Protein AF-A0A8H4XMB7-F1 (afdb_monomer_lite)

Sequence (112 aa):
MPRKVFLIVYKSPFFPAHWSLWIPSLADPNIGKRIHVTGDVHSGFKHEFVRNHDLRTETRTHVVILTGEVDDRQVVDDDTDLKDGEERSEKRDKSPRDHIEEIALSVIAPGP

Structure (mmCIF, N/CA/C/O backbone):
data_AF-A0A8H4XMB7-F1
#
_entry.id   AF-A0A8H4XMB7-F1
#
loop_
_atom_site.group_PDB
_atom_site.id
_atom_site.type_symbol
_atom_site.label_atom_id
_atom_site.label_alt_id
_atom_site.label_comp_id
_atom_site.label_asym_id
_atom_site.label_entity_id
_atom_site.label_seq_id
_atom_site.pdbx_PDB_ins_code
_atom_site.Cartn_x
_atom_site.Cartn_y
_atom_site.Cartn_z
_atom_site.occupancy
_atom_site.B_iso_or_equiv
_atom_site.auth_seq_id
_atom_site.auth_comp_id
_atom_site.auth_asym_id
_atom_site.auth_atom_id
_atom_site.pdbx_PDB_model_num
ATOM 1 N N . MET A 1 1 ? -14.714 1.451 14.100 1.00 82.38 1 MET A N 1
ATOM 2 C CA . MET A 1 1 ? -15.392 0.537 13.141 1.00 82.38 1 MET A CA 1
ATOM 3 C C . MET A 1 1 ? -14.319 -0.314 12.467 1.00 82.38 1 MET A C 1
ATOM 5 O O . MET A 1 1 ? -13.169 0.084 12.556 1.00 82.38 1 MET A O 1
ATOM 9 N N . PRO A 1 2 ? -14.595 -1.484 11.871 1.00 94.06 2 PRO A N 1
ATOM 10 C CA . PRO A 1 2 ? -13.554 -2.207 11.143 1.00 94.06 2 PRO A CA 1
ATOM 11 C C . PRO A 1 2 ? -13.199 -1.477 9.840 1.00 94.06 2 PRO A C 1
ATOM 13 O O . PRO A 1 2 ? -14.084 -0.987 9.135 1.00 94.06 2 PRO A O 1
ATOM 16 N N . ARG A 1 3 ? -11.907 -1.411 9.511 1.00 95.69 3 ARG A N 1
ATOM 17 C CA . ARG A 1 3 ? -11.399 -0.925 8.225 1.00 95.69 3 ARG A CA 1
ATOM 18 C C . ARG A 1 3 ? -10.939 -2.096 7.384 1.00 95.69 3 ARG A C 1
ATOM 20 O O . ARG A 1 3 ? -10.195 -2.951 7.856 1.00 95.69 3 ARG A O 1
ATOM 27 N N . LYS A 1 4 ? -11.359 -2.114 6.124 1.00 97.69 4 LYS A N 1
ATOM 28 C CA . LYS A 1 4 ? -10.956 -3.146 5.171 1.00 97.69 4 LYS A CA 1
ATOM 29 C C . LYS A 1 4 ? -9.515 -2.925 4.735 1.00 97.69 4 LYS A C 1
ATOM 31 O O . LYS A 1 4 ? -9.147 -1.821 4.337 1.00 97.69 4 LYS A O 1
ATOM 36 N N . VAL A 1 5 ? -8.740 -3.998 4.761 1.00 98.12 5 VAL A N 1
ATOM 37 C CA . VAL A 1 5 ? -7.403 -4.067 4.180 1.00 98.12 5 VAL A CA 1
ATOM 38 C C . VAL A 1 5 ? -7.495 -4.898 2.912 1.00 98.12 5 VAL A C 1
ATOM 40 O O . VAL A 1 5 ? -8.118 -5.962 2.884 1.00 98.12 5 VAL A O 1
ATOM 43 N N . PHE A 1 6 ? -6.888 -4.396 1.849 1.00 98.62 6 PHE A N 1
ATOM 44 C CA . PHE A 1 6 ? -6.843 -5.050 0.555 1.00 98.62 6 PHE A CA 1
ATOM 45 C C . PHE A 1 6 ? -5.398 -5.319 0.147 1.00 98.62 6 PHE A C 1
ATOM 47 O O . PHE A 1 6 ? -4.467 -4.659 0.602 1.00 98.62 6 PHE A O 1
ATOM 54 N N . LEU A 1 7 ? -5.217 -6.257 -0.771 1.00 98.31 7 LEU A N 1
ATOM 55 C CA . LEU A 1 7 ? -4.007 -6.438 -1.550 1.00 98.31 7 LEU A CA 1
ATOM 56 C C . LEU A 1 7 ? -4.251 -5.875 -2.946 1.00 98.31 7 LEU A C 1
ATOM 58 O O . LEU A 1 7 ? -5.153 -6.332 -3.651 1.00 98.31 7 LEU A O 1
ATOM 62 N N . ILE A 1 8 ? -3.432 -4.913 -3.357 1.00 98.06 8 ILE A N 1
ATOM 63 C CA . ILE A 1 8 ? -3.351 -4.505 -4.757 1.00 98.06 8 ILE A CA 1
ATOM 64 C C . ILE A 1 8 ? -2.228 -5.295 -5.406 1.00 98.06 8 ILE A C 1
ATOM 66 O O . ILE A 1 8 ? -1.100 -5.269 -4.915 1.00 98.06 8 ILE A O 1
ATOM 70 N N . VAL A 1 9 ? -2.524 -5.958 -6.521 1.00 97.75 9 VAL A N 1
ATOM 71 C CA . VAL A 1 9 ? -1.535 -6.684 -7.323 1.00 97.75 9 VAL A CA 1
ATOM 72 C C . VAL A 1 9 ? -1.425 -6.026 -8.692 1.00 97.75 9 VAL A C 1
ATOM 74 O O . VAL A 1 9 ? -2.363 -6.077 -9.489 1.00 97.75 9 VAL A O 1
ATOM 77 N N . TYR A 1 10 ? -0.268 -5.430 -8.966 1.00 95.88 10 TYR A N 1
ATOM 78 C CA . TYR A 1 10 ? 0.095 -4.825 -10.242 1.00 95.88 10 TYR A CA 1
ATOM 79 C C . TYR A 1 10 ? 0.702 -5.891 -11.144 1.00 95.88 10 TYR A C 1
ATOM 81 O O . TYR A 1 10 ? 1.801 -6.394 -10.893 1.00 95.88 10 TYR A O 1
ATOM 89 N N . LYS A 1 11 ? -0.019 -6.246 -12.206 1.00 92.38 11 LYS A N 1
ATOM 90 C CA . LYS A 1 11 ? 0.458 -7.248 -13.160 1.00 92.38 11 LYS A CA 1
ATOM 91 C C . LYS A 1 11 ? 1.538 -6.631 -14.041 1.00 92.38 11 LYS A C 1
ATOM 93 O O . LYS A 1 11 ? 1.390 -5.509 -14.516 1.00 92.38 11 LYS A O 1
ATOM 98 N N . SER A 1 12 ? 2.597 -7.388 -14.29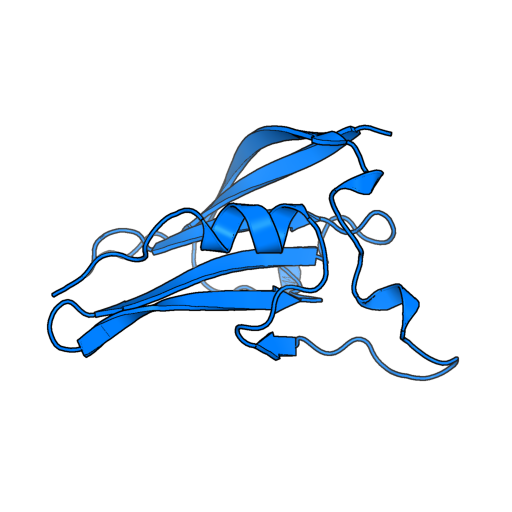4 1.00 88.81 12 SER A N 1
ATOM 99 C CA . SER A 1 12 ? 3.638 -7.024 -15.250 1.00 88.81 12 SER A CA 1
ATOM 100 C C . SER A 1 12 ? 3.885 -8.200 -16.193 1.00 88.81 12 SER A C 1
ATOM 102 O O . SER A 1 12 ? 3.957 -9.337 -15.727 1.00 88.81 12 SER A O 1
ATOM 104 N N . PRO A 1 13 ? 4.002 -7.964 -17.511 1.00 88.69 13 PRO A N 1
ATOM 105 C CA . PRO A 1 13 ? 4.370 -9.013 -18.457 1.00 88.69 13 PRO A CA 1
ATOM 106 C C . PRO A 1 13 ? 5.863 -9.371 -18.393 1.00 88.69 13 PRO A C 1
ATOM 108 O O . PRO A 1 13 ? 6.243 -10.450 -18.833 1.00 88.69 13 PRO A O 1
ATOM 111 N N . PHE A 1 14 ? 6.706 -8.479 -17.859 1.00 88.69 14 PHE A N 1
ATOM 112 C CA . PHE A 1 14 ? 8.168 -8.622 -17.885 1.00 88.69 14 PHE A CA 1
ATOM 113 C C . PHE A 1 14 ? 8.789 -8.923 -16.519 1.00 88.69 14 PHE A C 1
ATOM 115 O O . PHE A 1 14 ? 9.931 -9.367 -16.453 1.00 88.69 14 PHE A O 1
ATOM 122 N N . PHE A 1 15 ? 8.054 -8.687 -15.432 1.00 87.31 15 PHE A N 1
ATOM 123 C CA . PHE A 1 15 ? 8.561 -8.814 -14.067 1.00 87.31 15 PHE A CA 1
ATOM 124 C C . PHE A 1 15 ? 7.544 -9.534 -13.180 1.00 87.31 15 PHE A C 1
ATOM 126 O O . PHE A 1 15 ? 6.345 -9.482 -13.473 1.00 87.31 15 PHE A O 1
ATOM 133 N N . PRO A 1 16 ? 7.982 -10.168 -12.076 1.00 89.69 16 PRO A N 1
ATOM 134 C CA . PRO A 1 16 ? 7.069 -10.598 -11.025 1.00 89.69 16 PRO A CA 1
ATOM 135 C C . PRO A 1 16 ? 6.122 -9.464 -10.622 1.00 89.69 16 PRO A C 1
ATOM 137 O O . PRO A 1 16 ? 6.503 -8.291 -10.617 1.00 89.69 16 PRO A O 1
ATOM 140 N N . ALA A 1 17 ? 4.874 -9.815 -10.316 1.00 92.69 17 ALA A N 1
ATOM 141 C CA . ALA A 1 17 ? 3.863 -8.827 -9.975 1.00 92.69 17 ALA A CA 1
ATOM 142 C C . ALA A 1 17 ? 4.289 -8.022 -8.741 1.00 92.69 17 ALA A C 1
ATOM 144 O O . ALA A 1 17 ? 4.632 -8.600 -7.706 1.00 92.69 17 ALA A O 1
ATOM 145 N N . HIS A 1 18 ? 4.222 -6.692 -8.844 1.00 93.94 18 HIS A N 1
ATOM 146 C CA . HIS A 1 18 ? 4.384 -5.844 -7.669 1.00 93.94 18 HIS A CA 1
ATOM 147 C C . HIS A 1 18 ? 3.097 -5.854 -6.866 1.00 93.94 18 HIS A C 1
ATOM 149 O O . HIS A 1 18 ? 2.008 -5.898 -7.440 1.00 93.94 18 HIS A O 1
ATOM 155 N N . TRP A 1 19 ? 3.190 -5.760 -5.549 1.00 95.56 19 TRP A N 1
ATOM 156 C CA . TRP A 1 19 ? 2.003 -5.713 -4.711 1.00 95.56 19 TRP A CA 1
ATOM 157 C C . TRP A 1 19 ? 2.152 -4.714 -3.573 1.00 95.56 19 TRP A C 1
ATOM 159 O O . TRP A 1 19 ? 3.251 -4.304 -3.202 1.00 95.56 19 TRP A O 1
ATOM 169 N N . SER A 1 20 ? 1.014 -4.269 -3.056 1.00 97.44 20 SER A N 1
ATOM 170 C CA . SER A 1 20 ? 0.944 -3.391 -1.892 1.00 97.44 20 SER A CA 1
ATOM 171 C C . SER A 1 20 ? -0.288 -3.716 -1.070 1.00 97.44 20 SER A C 1
ATOM 173 O O . SER A 1 20 ? -1.348 -3.972 -1.645 1.00 97.44 20 SER A O 1
ATOM 175 N N . LEU A 1 21 ? -0.177 -3.634 0.253 1.00 97.88 21 LEU A N 1
ATOM 176 C CA . LEU A 1 21 ? -1.365 -3.510 1.088 1.00 97.88 21 LEU A CA 1
ATOM 177 C C . LEU A 1 21 ? -2.018 -2.157 0.810 1.00 97.88 21 LEU A C 1
ATOM 179 O O . LEU A 1 21 ? -1.321 -1.171 0.575 1.00 97.88 21 LEU A O 1
ATOM 183 N N . TRP A 1 22 ? -3.342 -2.128 0.817 1.00 98.25 22 TRP A N 1
ATOM 184 C CA . TRP A 1 22 ? -4.161 -0.956 0.555 1.00 98.25 22 TRP A CA 1
ATOM 185 C C . TRP A 1 22 ? -5.215 -0.808 1.634 1.00 98.25 22 TRP A C 1
ATOM 187 O O . TRP A 1 22 ? -5.997 -1.730 1.870 1.00 98.25 22 TRP A O 1
ATOM 197 N N . ILE A 1 23 ? -5.242 0.359 2.264 1.00 97.62 23 ILE A N 1
ATOM 198 C CA . ILE A 1 23 ? -6.277 0.733 3.216 1.00 97.62 23 ILE A CA 1
ATOM 199 C C . ILE A 1 23 ? -6.949 2.009 2.692 1.00 97.62 23 ILE A C 1
ATOM 201 O O . ILE A 1 23 ? -6.305 3.062 2.684 1.00 97.62 23 ILE A O 1
ATOM 205 N N . PRO A 1 24 ? -8.208 1.934 2.219 1.00 96.69 24 PRO A N 1
ATOM 206 C CA . PRO A 1 24 ? -8.954 3.110 1.794 1.00 96.69 24 PRO A CA 1
ATOM 207 C C . PRO A 1 24 ? -9.251 4.036 2.966 1.00 96.69 24 PRO A C 1
ATOM 209 O O . PRO A 1 24 ? -9.545 3.555 4.064 1.00 96.69 24 PRO A O 1
ATOM 212 N N . SER A 1 25 ? -9.262 5.341 2.706 1.00 94.00 25 SER A N 1
ATOM 213 C CA . SER A 1 25 ? -9.750 6.368 3.621 1.00 94.00 25 SER A CA 1
ATOM 214 C C . SER A 1 25 ? -11.231 6.155 3.946 1.00 94.00 25 SER A C 1
ATOM 216 O O . SER A 1 25 ? -11.993 5.629 3.131 1.00 94.00 25 SER A O 1
ATOM 218 N N . LEU A 1 26 ? -11.654 6.577 5.139 1.00 91.81 26 LEU A N 1
ATOM 219 C CA . LEU A 1 26 ? -13.072 6.605 5.496 1.00 91.81 26 LEU A CA 1
ATOM 220 C C . LEU A 1 26 ? -13.848 7.677 4.718 1.00 91.81 26 LEU A C 1
ATOM 222 O O . LEU A 1 26 ? -15.048 7.513 4.504 1.00 91.81 26 LEU A O 1
ATOM 226 N N . ALA A 1 27 ? -13.180 8.755 4.295 1.00 90.75 27 ALA A N 1
ATOM 227 C CA . ALA A 1 27 ? -13.808 9.874 3.597 1.00 90.75 27 ALA A CA 1
ATOM 228 C C . ALA A 1 27 ? -14.045 9.592 2.100 1.00 90.75 27 ALA A C 1
ATOM 230 O O . ALA A 1 27 ? -15.091 9.954 1.565 1.00 90.75 27 ALA A O 1
ATOM 231 N N . ASP A 1 28 ? -13.096 8.938 1.422 1.00 92.06 28 ASP A N 1
ATOM 232 C CA . ASP A 1 28 ? -13.222 8.509 0.021 1.00 92.06 28 ASP A CA 1
ATOM 233 C C . ASP A 1 28 ? -12.553 7.135 -0.151 1.00 92.06 28 ASP A C 1
ATOM 235 O O . ASP A 1 28 ? -11.332 7.047 -0.024 1.00 92.06 28 ASP A O 1
ATOM 239 N N . PRO A 1 29 ? -13.297 6.064 -0.486 1.00 93.69 29 PRO A N 1
ATOM 240 C CA . PRO A 1 29 ? -12.734 4.722 -0.632 1.00 93.69 29 PRO A CA 1
ATOM 241 C C . PRO A 1 29 ? -11.800 4.549 -1.847 1.00 93.69 29 PRO A C 1
ATOM 243 O O . PRO A 1 29 ? -11.204 3.483 -2.007 1.00 93.69 29 PRO A O 1
ATOM 246 N N . ASN A 1 30 ? -11.670 5.553 -2.720 1.00 94.44 30 ASN A N 1
ATOM 247 C CA . ASN A 1 30 ? -10.680 5.557 -3.804 1.00 94.44 30 ASN A CA 1
ATOM 248 C C . ASN A 1 30 ? -9.347 6.187 -3.388 1.00 94.44 30 ASN A C 1
ATOM 250 O O . ASN A 1 30 ? -8.334 5.948 -4.046 1.00 94.44 30 ASN A O 1
ATOM 254 N N . ILE A 1 31 ? -9.347 6.977 -2.312 1.00 94.81 31 ILE A N 1
ATOM 255 C CA . ILE A 1 31 ? -8.157 7.607 -1.743 1.00 94.81 31 ILE A CA 1
ATOM 256 C C . ILE A 1 31 ? -7.733 6.809 -0.517 1.00 94.81 31 ILE A C 1
ATOM 258 O O . ILE A 1 31 ? -8.569 6.296 0.217 1.00 94.81 31 ILE A O 1
ATOM 262 N N . GLY A 1 32 ? -6.438 6.689 -0.260 1.00 95.38 32 GLY A N 1
ATOM 263 C CA . GLY A 1 32 ? -5.992 5.920 0.889 1.00 95.38 32 GLY A CA 1
ATOM 264 C C . GLY A 1 32 ? -4.495 5.725 0.961 1.00 95.38 32 GLY A C 1
ATOM 265 O O . GLY A 1 32 ? -3.699 6.482 0.399 1.00 95.38 32 GLY A O 1
ATOM 266 N N . LYS A 1 33 ? -4.124 4.690 1.702 1.00 95.94 33 LYS A N 1
ATOM 267 C CA . LYS A 1 33 ? -2.750 4.375 2.050 1.00 95.94 33 LYS A CA 1
ATOM 268 C C . LYS A 1 33 ? -2.310 3.077 1.405 1.00 95.94 33 LYS A C 1
ATOM 270 O O . LYS A 1 33 ? -2.988 2.057 1.529 1.00 95.94 33 LYS A O 1
ATOM 275 N N . ARG A 1 34 ? -1.135 3.099 0.782 1.00 97.62 34 ARG A N 1
ATOM 276 C CA . ARG A 1 34 ? -0.417 1.907 0.342 1.00 97.62 34 ARG A CA 1
ATOM 277 C C . ARG A 1 34 ? 0.790 1.658 1.225 1.00 97.62 34 ARG A C 1
ATOM 279 O O . ARG A 1 34 ? 1.580 2.564 1.472 1.00 97.62 34 ARG A O 1
ATOM 286 N N . ILE A 1 35 ? 0.946 0.405 1.626 1.00 97.75 35 ILE A N 1
ATOM 287 C CA . ILE A 1 35 ? 2.118 -0.085 2.345 1.00 97.75 35 ILE A CA 1
ATOM 288 C C . ILE A 1 35 ? 2.775 -1.140 1.467 1.00 97.75 35 ILE A C 1
ATOM 290 O O . ILE A 1 35 ? 2.132 -2.123 1.082 1.00 97.75 35 ILE A O 1
ATOM 294 N N . HIS A 1 36 ? 4.032 -0.922 1.098 1.00 97.38 36 HIS A N 1
ATOM 295 C CA . HIS A 1 36 ? 4.778 -1.861 0.269 1.00 97.38 36 HIS A CA 1
ATOM 296 C C . HIS A 1 36 ? 6.282 -1.706 0.432 1.00 97.38 36 HIS A C 1
ATOM 298 O O . HIS A 1 36 ? 6.761 -0.799 1.105 1.00 97.38 36 HIS A O 1
ATOM 304 N N 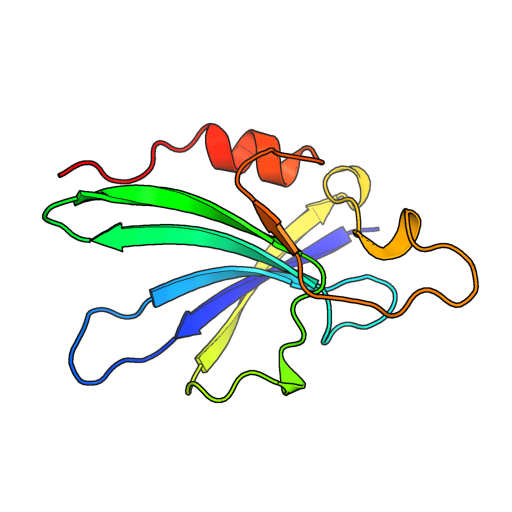. VAL A 1 37 ? 7.020 -2.586 -0.232 1.00 95.56 37 VAL A N 1
ATOM 305 C CA . VAL A 1 37 ? 8.455 -2.427 -0.431 1.00 95.56 37 VAL A CA 1
ATOM 306 C C . VAL A 1 37 ? 8.745 -1.886 -1.827 1.00 95.56 37 VAL A C 1
ATOM 308 O O . VAL A 1 37 ? 8.010 -2.158 -2.772 1.00 95.56 37 VAL A O 1
ATOM 311 N N . THR A 1 38 ? 9.832 -1.147 -1.981 1.00 93.69 38 THR A N 1
ATOM 312 C CA . THR A 1 38 ? 10.396 -0.737 -3.269 1.00 93.69 38 THR A CA 1
ATOM 313 C C . THR A 1 38 ? 11.876 -1.101 -3.308 1.00 93.69 38 THR A C 1
ATOM 315 O O . THR A 1 38 ? 12.534 -1.174 -2.270 1.00 93.69 38 THR A O 1
ATOM 318 N N . GLY A 1 39 ? 12.400 -1.384 -4.497 1.00 91.75 39 GLY A N 1
ATOM 319 C CA . GLY A 1 39 ? 13.783 -1.817 -4.681 1.00 91.75 39 GLY A CA 1
ATOM 320 C C . GLY A 1 39 ? 13.904 -2.929 -5.709 1.00 91.75 39 GLY A C 1
ATOM 321 O O . GLY A 1 39 ? 12.981 -3.180 -6.488 1.00 91.75 39 GLY A O 1
ATOM 322 N N . ASP A 1 40 ? 15.060 -3.575 -5.706 1.00 88.81 40 ASP A N 1
ATOM 323 C CA . ASP A 1 40 ? 15.434 -4.596 -6.671 1.00 88.81 40 ASP A CA 1
ATOM 324 C C . ASP A 1 40 ? 16.430 -5.586 -6.046 1.00 88.81 40 ASP A C 1
ATOM 326 O O . ASP A 1 40 ? 16.975 -5.350 -4.969 1.00 88.81 40 ASP A O 1
ATOM 330 N N . VAL A 1 41 ? 16.671 -6.705 -6.729 1.00 85.69 41 VAL A N 1
ATOM 331 C CA . VAL A 1 41 ? 17.543 -7.788 -6.238 1.00 85.69 41 VAL A CA 1
ATOM 332 C C . VAL A 1 41 ? 19.006 -7.375 -6.057 1.00 85.69 41 VAL A C 1
ATOM 334 O O . VAL A 1 41 ? 19.726 -8.022 -5.309 1.00 85.69 41 VAL A O 1
ATOM 337 N N . HIS A 1 42 ? 19.466 -6.324 -6.738 1.00 86.94 42 HIS A N 1
ATOM 338 C CA . HIS A 1 42 ? 20.835 -5.837 -6.622 1.00 86.94 42 HIS A CA 1
ATOM 339 C C . HIS A 1 42 ? 20.980 -4.849 -5.457 1.00 86.94 42 HIS A C 1
ATOM 341 O O . HIS A 1 42 ? 21.936 -4.936 -4.689 1.00 86.94 42 HIS A O 1
ATOM 347 N N . SER A 1 43 ? 20.024 -3.929 -5.303 1.00 87.69 43 SER A N 1
ATOM 348 C CA . SER A 1 43 ? 20.073 -2.853 -4.298 1.00 87.69 43 SER A CA 1
ATOM 349 C C . SER A 1 43 ? 19.398 -3.205 -2.963 1.00 87.69 43 SER A C 1
ATOM 351 O O . SER A 1 43 ? 19.523 -2.454 -1.988 1.00 87.69 43 SER A O 1
ATOM 353 N N . GLY A 1 44 ? 18.660 -4.318 -2.918 1.00 90.62 44 GLY A N 1
ATOM 354 C CA . GLY A 1 44 ? 17.778 -4.697 -1.817 1.00 90.62 44 GLY A CA 1
ATOM 355 C C . GLY A 1 44 ? 16.446 -3.940 -1.825 1.00 90.62 44 GLY A C 1
ATOM 356 O O . GLY A 1 44 ? 16.249 -2.969 -2.563 1.00 90.62 44 GLY A O 1
ATOM 357 N N . PHE A 1 45 ? 15.521 -4.374 -0.968 1.00 93.25 45 PHE A N 1
ATOM 358 C CA . PHE A 1 45 ? 14.183 -3.795 -0.844 1.00 93.25 45 PHE A CA 1
ATOM 359 C C . PHE A 1 45 ? 14.046 -2.946 0.423 1.00 93.25 45 PHE A C 1
ATOM 361 O O . PHE A 1 45 ? 14.679 -3.203 1.447 1.00 93.25 45 PHE A O 1
ATOM 368 N N . LYS A 1 46 ? 13.212 -1.904 0.367 1.00 94.44 46 LYS A N 1
ATOM 369 C CA . LYS A 1 46 ? 12.960 -0.978 1.480 1.00 94.44 46 LYS A CA 1
ATOM 370 C C . LYS A 1 46 ? 11.474 -0.677 1.578 1.00 94.44 46 LYS A C 1
ATOM 372 O O . LYS A 1 46 ? 10.829 -0.498 0.553 1.00 94.44 46 LYS A O 1
ATOM 377 N N . HIS A 1 47 ? 10.954 -0.572 2.797 1.00 96.50 47 HIS A N 1
ATOM 378 C CA . HIS A 1 47 ? 9.576 -0.131 3.017 1.00 96.50 47 HIS A CA 1
ATOM 379 C C . HIS A 1 47 ? 9.357 1.291 2.495 1.00 96.50 47 HIS A C 1
ATOM 381 O O . HIS A 1 47 ? 10.237 2.150 2.611 1.00 96.50 47 HIS A O 1
ATOM 387 N N . GLU A 1 48 ? 8.180 1.511 1.923 1.00 97.56 48 GLU A N 1
ATOM 388 C CA . GLU A 1 48 ? 7.639 2.798 1.501 1.00 97.56 48 GLU A CA 1
ATOM 389 C C . GLU A 1 48 ? 6.160 2.855 1.909 1.00 97.56 48 GLU A C 1
ATOM 391 O O . GLU A 1 48 ? 5.396 1.897 1.745 1.00 97.56 48 GLU A O 1
ATOM 396 N N . PHE A 1 49 ? 5.758 3.999 2.445 1.00 97.69 49 PHE A N 1
ATOM 397 C CA . PHE A 1 49 ? 4.373 4.330 2.728 1.00 97.69 49 PHE A CA 1
ATOM 398 C C . PHE A 1 49 ? 3.930 5.399 1.741 1.00 97.69 49 PHE A C 1
ATOM 400 O O . PHE A 1 49 ? 4.540 6.466 1.671 1.00 97.69 49 PHE A O 1
ATOM 407 N N . VAL A 1 50 ? 2.866 5.119 0.989 1.00 96.88 50 VAL A N 1
ATOM 408 C CA . VAL A 1 50 ? 2.235 6.081 0.079 1.00 96.88 50 VAL A CA 1
ATOM 409 C C . VAL A 1 50 ? 0.886 6.466 0.669 1.00 96.88 50 VAL A C 1
ATOM 411 O O . VAL A 1 50 ? -0.000 5.623 0.766 1.00 96.88 50 VAL A O 1
ATOM 414 N N . ARG A 1 51 ? 0.718 7.719 1.081 1.00 95.44 51 ARG A N 1
ATOM 415 C CA . ARG A 1 51 ? -0.506 8.240 1.713 1.00 95.44 51 ARG A CA 1
ATOM 416 C C . ARG A 1 51 ? -1.227 9.184 0.762 1.00 95.44 51 ARG A C 1
ATOM 418 O O . ARG A 1 51 ? -0.581 9.802 -0.080 1.00 95.44 51 ARG A O 1
ATOM 425 N N . ASN A 1 52 ? -2.550 9.277 0.893 1.00 94.31 52 ASN A N 1
ATOM 426 C CA . ASN A 1 52 ? -3.436 9.990 -0.039 1.00 94.31 52 ASN A CA 1
ATOM 427 C C . ASN A 1 52 ? -3.275 9.543 -1.501 1.00 94.31 52 ASN A C 1
ATOM 429 O O . ASN A 1 52 ? -3.473 10.331 -2.423 1.00 94.31 52 ASN A O 1
ATOM 433 N N . HIS A 1 53 ? -2.900 8.285 -1.722 1.00 95.19 53 HIS A N 1
ATOM 434 C CA . HIS A 1 53 ? -2.850 7.721 -3.063 1.00 95.19 53 HIS A CA 1
ATOM 435 C C . HIS A 1 53 ? -4.273 7.615 -3.605 1.00 95.19 53 HIS A C 1
ATOM 437 O O . HIS A 1 53 ? -5.139 7.105 -2.902 1.00 95.19 53 HIS A O 1
ATOM 443 N N . ASP A 1 54 ? -4.511 8.073 -4.832 1.00 95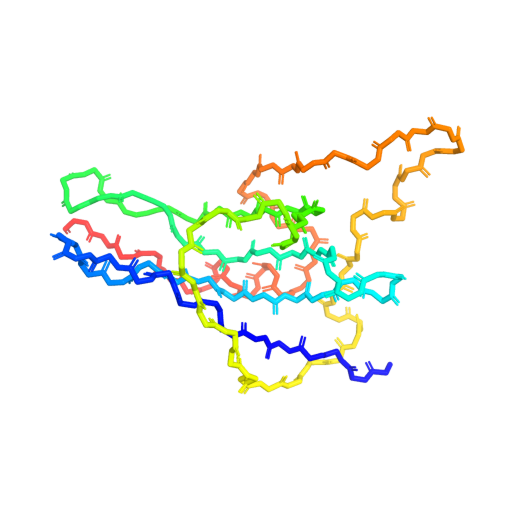.00 54 ASP A N 1
ATOM 444 C CA . ASP A 1 54 ? -5.814 7.974 -5.489 1.00 95.00 54 ASP A CA 1
ATOM 445 C C . ASP A 1 54 ? -5.785 6.872 -6.551 1.00 95.00 54 ASP A C 1
ATOM 447 O O . ASP A 1 54 ? -5.158 7.022 -7.606 1.00 95.00 54 ASP A O 1
ATOM 451 N N . LEU A 1 55 ? -6.500 5.773 -6.299 1.00 94.81 55 LEU A N 1
ATOM 452 C CA . LEU A 1 55 ? -6.560 4.637 -7.221 1.00 94.81 55 LEU A CA 1
ATOM 453 C C . LEU A 1 55 ? -7.167 4.985 -8.581 1.00 94.81 55 LEU A C 1
ATOM 455 O O . LEU A 1 55 ? -6.883 4.296 -9.558 1.00 94.81 55 LEU A O 1
ATOM 459 N N . ARG A 1 56 ? -7.956 6.059 -8.688 1.00 94.88 56 ARG A N 1
ATOM 460 C CA . ARG A 1 56 ? -8.521 6.512 -9.972 1.00 94.88 56 ARG A CA 1
ATOM 461 C C . ARG A 1 56 ? -7.445 7.041 -10.916 1.00 94.88 56 ARG A C 1
ATOM 463 O O . ARG A 1 56 ? -7.648 7.053 -12.125 1.00 94.88 56 ARG A O 1
ATOM 470 N N . THR A 1 57 ? -6.310 7.474 -10.368 1.00 93.94 57 THR A N 1
ATOM 471 C CA . THR A 1 57 ? -5.166 7.978 -11.142 1.00 93.94 57 THR A CA 1
ATOM 472 C C . THR A 1 57 ? -4.209 6.865 -11.575 1.00 93.94 57 THR A C 1
ATOM 474 O O . THR A 1 57 ? -3.291 7.102 -12.362 1.00 93.94 57 THR A O 1
ATOM 477 N N . GLU A 1 58 ? -4.414 5.639 -11.087 1.00 93.25 58 GLU A N 1
ATOM 478 C CA . GLU A 1 58 ? -3.552 4.508 -11.395 1.00 93.25 58 GLU A CA 1
ATOM 479 C C . GLU A 1 58 ? -3.789 4.008 -12.825 1.00 93.25 58 GLU A C 1
ATOM 481 O O . GLU A 1 58 ? -4.872 3.554 -13.189 1.00 93.25 58 GLU A O 1
ATOM 486 N N . THR A 1 59 ? -2.737 4.055 -13.639 1.00 93.38 59 THR A N 1
ATOM 487 C CA . THR A 1 59 ? -2.783 3.632 -15.047 1.00 93.38 59 THR A CA 1
ATOM 488 C C . THR A 1 59 ? -2.349 2.181 -15.240 1.00 93.38 59 THR A C 1
ATOM 490 O O . THR A 1 59 ? -2.660 1.570 -16.264 1.00 93.38 59 THR A O 1
ATOM 493 N N . ARG A 1 60 ? -1.639 1.593 -14.267 1.00 92.00 60 ARG A N 1
ATOM 494 C CA . ARG A 1 60 ? -1.192 0.198 -14.335 1.00 92.00 60 ARG A CA 1
ATOM 495 C C . ARG A 1 60 ? -2.372 -0.746 -14.150 1.00 92.00 60 ARG A C 1
ATOM 497 O O . ARG A 1 60 ? -3.170 -0.590 -13.228 1.00 92.00 60 ARG A O 1
ATOM 504 N N . THR A 1 61 ? -2.433 -1.800 -14.964 1.00 93.69 61 THR A N 1
ATOM 505 C CA . THR A 1 61 ? -3.407 -2.878 -14.765 1.00 93.69 61 THR A CA 1
ATOM 506 C C . THR A 1 61 ? -3.183 -3.549 -13.414 1.00 93.69 61 THR A C 1
ATOM 508 O O . THR A 1 61 ? -2.116 -4.110 -13.146 1.00 93.69 61 THR A O 1
ATOM 511 N N . HIS A 1 62 ? -4.212 -3.527 -12.575 1.00 96.12 62 HIS A N 1
ATOM 512 C CA . HIS A 1 62 ? -4.155 -4.082 -11.234 1.00 96.12 62 HIS A CA 1
ATOM 513 C C . HIS A 1 62 ? -5.448 -4.812 -10.870 1.00 96.12 62 HIS A C 1
ATOM 515 O O . HIS A 1 62 ? -6.480 -4.664 -11.522 1.00 96.12 62 HIS A O 1
ATOM 521 N N . VAL A 1 63 ? -5.370 -5.635 -9.828 1.00 97.31 63 VAL A N 1
ATOM 522 C CA . VAL A 1 63 ? -6.536 -6.211 -9.149 1.00 97.31 63 VAL A CA 1
ATOM 523 C C . VAL A 1 63 ? -6.491 -5.825 -7.678 1.00 97.31 63 VAL A C 1
ATOM 525 O O . VAL A 1 63 ? -5.405 -5.726 -7.109 1.00 97.31 63 VAL A O 1
ATOM 528 N N . VAL A 1 64 ? -7.661 -5.616 -7.077 1.00 97.50 64 VAL A N 1
ATOM 529 C CA . VAL A 1 64 ? -7.819 -5.279 -5.657 1.00 97.50 64 VAL A CA 1
ATOM 530 C C . VAL A 1 64 ? -8.559 -6.424 -4.978 1.00 97.50 64 VAL A C 1
ATOM 532 O O . VAL A 1 64 ? -9.671 -6.767 -5.373 1.00 97.50 64 VAL A O 1
ATOM 535 N N . ILE A 1 65 ? -7.930 -7.045 -3.984 1.00 98.38 65 ILE A N 1
ATOM 536 C CA . ILE A 1 65 ? -8.424 -8.258 -3.323 1.00 98.38 65 ILE A CA 1
ATOM 537 C C . ILE A 1 65 ? -8.590 -7.958 -1.836 1.00 98.38 65 ILE A C 1
ATOM 539 O O . ILE A 1 65 ? -7.640 -7.511 -1.206 1.00 98.38 65 ILE A O 1
ATOM 543 N N . LEU A 1 66 ? -9.768 -8.199 -1.258 1.00 98.25 66 LEU A N 1
ATOM 544 C CA . LEU A 1 66 ? -9.969 -8.061 0.190 1.00 98.25 66 LEU A CA 1
ATOM 545 C C . LEU A 1 66 ? -9.128 -9.112 0.927 1.00 98.25 66 LEU A C 1
ATOM 547 O O . LEU A 1 66 ? -9.283 -10.304 0.664 1.00 98.25 66 LEU A O 1
ATOM 551 N N . THR A 1 67 ? -8.257 -8.682 1.839 1.00 97.38 67 THR A N 1
ATOM 552 C CA . THR A 1 67 ? -7.412 -9.585 2.640 1.00 97.38 67 THR A CA 1
ATOM 553 C C . THR A 1 67 ? -7.890 -9.724 4.075 1.00 97.38 67 THR A C 1
ATOM 555 O O . THR A 1 67 ? -7.660 -10.763 4.688 1.00 97.38 67 THR A O 1
ATOM 558 N N . GLY A 1 68 ? -8.574 -8.714 4.609 1.00 97.38 68 GLY A N 1
ATOM 559 C CA . GLY A 1 68 ? -9.121 -8.769 5.956 1.00 97.38 68 GLY A CA 1
ATOM 560 C C . GLY A 1 68 ? -9.597 -7.415 6.452 1.00 97.38 68 GLY A C 1
ATOM 561 O O . GLY A 1 68 ? -9.816 -6.483 5.675 1.00 97.38 68 GLY A O 1
ATOM 562 N N . GLU A 1 69 ? -9.750 -7.321 7.766 1.00 97.56 69 GLU A N 1
ATOM 563 C CA . GLU A 1 69 ? -10.185 -6.115 8.455 1.00 97.56 69 GLU A CA 1
ATOM 564 C C . GLU A 1 69 ? -9.288 -5.846 9.664 1.00 97.56 69 GLU A C 1
ATOM 566 O O . GLU A 1 69 ? -8.781 -6.774 10.296 1.00 97.56 69 GLU A O 1
ATOM 571 N N . VAL A 1 70 ? -9.097 -4.570 9.984 1.00 96.38 70 VAL A N 1
ATOM 572 C CA . VAL A 1 70 ? -8.390 -4.099 11.181 1.00 96.38 70 VAL A CA 1
ATOM 573 C C . VAL A 1 70 ? -9.283 -3.144 11.959 1.00 96.38 70 VAL A C 1
ATOM 575 O O . VAL A 1 70 ? -10.198 -2.544 11.395 1.00 96.38 70 VAL A O 1
ATOM 578 N N . ASP A 1 71 ? -9.037 -2.986 13.258 1.00 96.81 71 ASP A N 1
ATOM 579 C CA . ASP A 1 71 ? -9.715 -1.938 14.022 1.00 96.81 71 ASP A CA 1
ATOM 580 C C . ASP A 1 71 ? -9.288 -0.560 13.490 1.00 96.81 71 ASP A C 1
ATOM 582 O O . ASP A 1 71 ? -8.108 -0.324 13.239 1.00 96.81 71 ASP A O 1
ATOM 586 N N . ASP A 1 72 ? -10.242 0.349 13.312 1.00 94.75 72 ASP A N 1
ATOM 587 C CA . ASP A 1 72 ? -10.002 1.729 12.873 1.00 94.75 72 ASP A CA 1
ATOM 588 C C . ASP A 1 72 ? -8.952 2.467 13.709 1.00 94.75 72 ASP A C 1
ATOM 590 O O . ASP A 1 72 ? -8.165 3.225 13.159 1.00 94.75 72 ASP A O 1
ATOM 594 N N . ARG A 1 73 ? -8.822 2.152 15.003 1.00 95.12 73 ARG A N 1
ATOM 595 C CA . ARG A 1 73 ? -7.777 2.728 15.868 1.00 95.12 73 ARG A CA 1
ATOM 596 C C . ARG A 1 73 ? -6.351 2.402 15.418 1.00 95.12 73 ARG A C 1
ATOM 598 O O . ARG A 1 73 ? -5.418 3.044 15.885 1.00 95.12 73 ARG A O 1
ATOM 605 N N . GLN A 1 74 ? -6.179 1.397 14.560 1.00 95.69 74 GLN A N 1
ATOM 606 C CA . GLN A 1 74 ? -4.878 1.000 14.024 1.00 95.69 74 GLN A CA 1
ATOM 607 C C . GLN A 1 74 ? -4.455 1.830 12.811 1.00 95.69 74 GLN A C 1
ATOM 609 O O . GLN A 1 74 ? -3.303 1.720 12.391 1.00 95.69 74 GLN A O 1
ATOM 614 N N . VAL A 1 75 ? -5.368 2.620 12.233 1.00 95.31 75 VAL A N 1
ATOM 615 C CA . VAL A 1 75 ? -5.145 3.319 10.968 1.00 95.31 75 VAL A CA 1
ATOM 616 C C . VAL A 1 75 ? -5.517 4.790 11.087 1.00 95.31 75 VAL A C 1
ATOM 618 O O . VAL A 1 75 ? -6.673 5.126 11.328 1.00 95.31 75 VAL A O 1
ATOM 621 N N . VAL A 1 76 ? -4.556 5.667 10.816 1.00 93.81 76 VAL A N 1
ATOM 622 C CA . VAL A 1 76 ? -4.777 7.114 10.721 1.00 93.81 76 VAL A CA 1
ATOM 623 C C . VAL A 1 76 ? -4.789 7.520 9.248 1.00 93.81 76 VAL A C 1
ATOM 625 O O . VAL A 1 76 ? -3.858 7.196 8.496 1.00 93.81 76 VAL A O 1
ATOM 628 N N . ASP A 1 77 ? -5.855 8.212 8.838 1.00 91.50 77 ASP A N 1
ATOM 629 C CA . ASP A 1 77 ? -5.942 8.839 7.517 1.00 91.50 77 ASP A CA 1
ATOM 630 C C . ASP A 1 77 ? -5.124 10.133 7.497 1.00 91.50 77 ASP A C 1
ATOM 632 O O . ASP A 1 77 ? -5.138 10.909 8.444 1.00 91.50 77 ASP A O 1
ATOM 636 N N . ASP A 1 78 ? -4.396 10.371 6.405 1.00 82.12 78 ASP A N 1
ATOM 637 C CA . ASP A 1 78 ? -3.481 11.519 6.284 1.00 82.12 78 ASP A CA 1
ATOM 638 C C . ASP A 1 78 ? -4.206 12.838 5.956 1.00 82.12 78 ASP A C 1
ATOM 640 O O . ASP A 1 78 ? -3.574 13.877 5.769 1.00 82.12 78 ASP A O 1
ATOM 644 N N . ASP A 1 79 ? -5.536 12.804 5.859 1.00 71.56 79 ASP A N 1
ATOM 645 C CA . ASP A 1 79 ? -6.378 13.971 5.631 1.00 71.56 79 ASP A CA 1
ATOM 646 C C . ASP A 1 79 ? -6.728 14.728 6.917 1.00 71.56 79 ASP A C 1
ATOM 648 O O . ASP A 1 79 ? -7.164 15.875 6.826 1.00 71.56 79 ASP A O 1
ATOM 652 N N . THR A 1 80 ? -6.479 14.151 8.098 1.00 63.25 80 THR A N 1
ATOM 653 C CA . THR A 1 80 ? -6.682 14.835 9.387 1.00 63.25 80 THR A CA 1
ATOM 654 C C . THR A 1 80 ? -5.772 16.046 9.567 1.00 63.25 80 THR A C 1
ATOM 656 O O . THR A 1 80 ? -6.103 16.952 10.329 1.00 63.25 80 THR A O 1
ATOM 659 N N . ASP A 1 81 ? -4.638 16.069 8.863 1.00 59.59 81 ASP A N 1
ATOM 660 C CA . ASP A 1 81 ? -3.635 17.133 8.950 1.00 59.59 81 ASP A CA 1
ATOM 661 C C . ASP A 1 81 ? -3.841 18.243 7.906 1.00 59.59 81 ASP A C 1
ATOM 663 O O . ASP A 1 81 ? -3.098 19.228 7.900 1.00 59.59 81 ASP A O 1
ATOM 667 N N . LEU A 1 82 ? -4.819 18.097 7.004 1.00 65.69 82 LEU A N 1
ATOM 668 C CA . LEU A 1 82 ? -5.089 19.098 5.976 1.00 65.69 82 LEU A CA 1
ATOM 669 C C . LEU A 1 82 ? -5.800 20.299 6.591 1.00 65.69 82 LEU A C 1
ATOM 671 O O . LEU A 1 82 ? -6.854 20.176 7.215 1.00 65.69 82 LEU A O 1
ATOM 675 N N . LYS A 1 83 ? -5.227 21.483 6.385 1.00 71.19 83 LYS A N 1
ATOM 676 C CA . LYS A 1 83 ? -5.887 22.746 6.727 1.00 71.19 83 LYS A CA 1
ATOM 677 C C . LYS A 1 83 ? -6.983 23.058 5.713 1.00 71.19 83 LYS A C 1
ATOM 679 O O . LYS A 1 83 ? -6.907 22.636 4.560 1.00 71.19 83 LYS A O 1
ATOM 684 N N . ASP A 1 84 ? -7.960 23.864 6.124 1.00 67.56 84 ASP A N 1
ATOM 685 C CA . ASP A 1 84 ? -8.978 24.390 5.213 1.00 67.56 84 ASP A CA 1
ATOM 686 C C . ASP A 1 84 ? -8.320 25.042 3.985 1.00 67.56 84 ASP A C 1
ATOM 688 O O . ASP A 1 84 ? -7.561 26.006 4.101 1.00 67.56 84 ASP A O 1
ATOM 692 N N . GLY A 1 85 ? -8.617 24.493 2.804 1.00 66.81 85 GLY A N 1
ATOM 693 C CA . GLY A 1 85 ? -8.095 24.962 1.519 1.00 66.81 85 GLY A CA 1
ATOM 694 C C . GLY A 1 85 ? -6.800 24.298 1.037 1.00 66.81 85 GLY A C 1
ATOM 695 O O . GLY A 1 85 ? -6.373 24.603 -0.075 1.00 66.81 85 GLY A O 1
ATOM 696 N N . GLU A 1 86 ? -6.183 23.391 1.804 1.00 74.69 86 GLU A N 1
ATOM 697 C CA . GLU A 1 86 ? -5.068 22.583 1.296 1.00 74.69 86 GLU A CA 1
ATOM 698 C C . GLU A 1 86 ? -5.566 21.433 0.412 1.00 74.69 86 GLU A C 1
ATOM 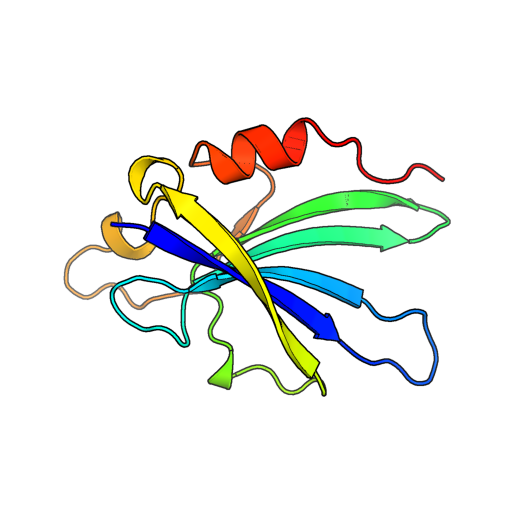700 O O . GLU A 1 86 ? -6.449 20.656 0.784 1.00 74.69 86 GLU A O 1
ATOM 705 N N . GLU A 1 87 ? -4.971 21.303 -0.775 1.00 71.62 87 GLU A N 1
ATOM 706 C CA . GLU A 1 87 ? -5.263 20.189 -1.671 1.00 71.62 87 GLU A CA 1
ATOM 707 C C . GLU A 1 87 ? -4.615 18.892 -1.172 1.00 71.62 87 GLU A C 1
ATOM 709 O O . GLU A 1 87 ? -3.446 18.848 -0.771 1.00 71.62 87 GLU A O 1
ATOM 714 N N . ARG A 1 88 ? -5.379 17.797 -1.255 1.00 77.00 88 ARG A N 1
ATOM 715 C CA . ARG A 1 88 ? -4.868 16.444 -1.022 1.00 77.00 88 ARG A CA 1
ATOM 716 C C . ARG A 1 88 ? -3.776 16.141 -2.040 1.00 77.00 88 ARG A C 1
ATOM 718 O O . ARG A 1 88 ? -4.043 16.050 -3.234 1.00 77.00 88 ARG A O 1
ATOM 725 N N . SER A 1 89 ? -2.560 15.927 -1.550 1.00 85.31 89 SER A N 1
ATOM 726 C CA . SER A 1 89 ? -1.429 15.462 -2.349 1.00 85.31 89 SER A CA 1
ATOM 727 C C . SER A 1 89 ? -0.933 14.117 -1.839 1.00 85.31 89 SER A C 1
ATOM 729 O O . SER A 1 89 ? -0.933 13.843 -0.634 1.00 85.31 89 SER A O 1
ATOM 731 N N . GLU A 1 90 ? -0.523 13.268 -2.778 1.00 92.00 90 GLU A N 1
ATOM 732 C CA . GLU A 1 90 ? 0.099 11.990 -2.465 1.00 92.00 90 GLU A CA 1
ATOM 733 C C . GLU A 1 90 ? 1.453 12.221 -1.778 1.00 92.00 90 GLU A C 1
ATOM 735 O O . GLU A 1 90 ? 2.294 12.973 -2.276 1.00 92.00 90 GLU A O 1
ATOM 740 N N . LYS A 1 91 ? 1.683 11.560 -0.640 1.00 92.88 91 LYS A N 1
ATOM 741 C CA . LYS A 1 91 ? 2.927 11.674 0.136 1.00 92.88 91 LYS A CA 1
ATOM 742 C C . LYS A 1 91 ? 3.618 10.325 0.235 1.00 92.88 91 LYS A C 1
ATOM 744 O O . LYS A 1 91 ? 2.969 9.319 0.512 1.00 92.88 91 LYS A O 1
ATOM 749 N N . ARG A 1 92 ? 4.940 10.317 0.053 1.00 95.56 92 ARG A N 1
ATOM 750 C CA . ARG A 1 92 ? 5.783 9.117 0.112 1.00 95.56 92 ARG A CA 1
ATOM 751 C C . ARG A 1 92 ? 6.876 9.296 1.146 1.00 95.56 92 ARG A C 1
ATOM 753 O O . ARG A 1 92 ? 7.653 10.243 1.053 1.00 95.56 92 ARG A O 1
ATOM 760 N N . ASP A 1 93 ? 6.951 8.392 2.110 1.00 94.44 93 ASP A N 1
ATOM 761 C CA . ASP A 1 93 ? 8.049 8.347 3.074 1.00 94.44 93 ASP A CA 1
ATOM 762 C C . ASP A 1 93 ? 8.239 6.926 3.633 1.00 94.44 93 ASP A C 1
ATOM 764 O O . ASP A 1 93 ? 7.699 5.955 3.106 1.00 94.44 93 ASP A O 1
ATOM 768 N N . LYS A 1 94 ? 9.080 6.796 4.663 1.00 94.75 94 LYS A N 1
ATOM 769 C CA . LYS A 1 94 ? 9.404 5.523 5.331 1.00 94.75 94 LYS A CA 1
ATOM 770 C C . LYS A 1 94 ? 9.127 5.559 6.831 1.00 94.75 94 LYS A C 1
ATOM 772 O O . LYS A 1 94 ? 9.439 4.600 7.531 1.00 94.75 94 LYS A O 1
ATOM 777 N N . SER A 1 95 ? 8.612 6.681 7.323 1.00 95.19 95 SER A N 1
ATOM 778 C CA . SER A 1 95 ? 8.394 6.903 8.747 1.00 95.19 95 SER A CA 1
ATOM 779 C C . SER A 1 95 ? 6.960 6.504 9.066 1.00 95.19 95 SER A C 1
ATOM 781 O O . SER A 1 95 ? 6.056 7.048 8.431 1.00 95.19 95 SER A O 1
ATOM 783 N N . PRO A 1 96 ? 6.727 5.574 10.002 1.00 95.56 96 PRO A N 1
ATOM 784 C CA . PRO A 1 96 ? 5.378 5.156 10.339 1.00 95.56 96 PRO A CA 1
ATOM 785 C C . PRO A 1 96 ? 4.647 6.296 11.071 1.00 95.56 96 PRO A C 1
ATOM 787 O O . PRO A 1 96 ? 5.266 7.064 11.811 1.00 95.56 96 PRO A O 1
ATOM 790 N N . ARG A 1 97 ? 3.340 6.419 10.848 1.00 94.25 97 ARG A N 1
ATOM 791 C CA . ARG A 1 97 ? 2.438 7.415 11.454 1.00 94.25 97 ARG A CA 1
ATOM 792 C C . ARG A 1 97 ? 1.322 6.781 12.276 1.00 94.25 97 ARG A C 1
ATOM 794 O O . ARG A 1 97 ? 0.686 7.470 13.064 1.00 94.25 97 ARG A O 1
ATOM 801 N N . ASP A 1 98 ? 1.068 5.495 12.080 1.00 95.19 98 ASP A N 1
ATOM 802 C CA . ASP A 1 98 ? 0.060 4.741 12.812 1.00 95.19 98 ASP A CA 1
ATOM 803 C C . ASP A 1 98 ? 0.532 3.316 13.110 1.00 95.19 98 ASP A C 1
ATOM 805 O O . ASP A 1 98 ? 1.593 2.870 12.667 1.00 95.19 98 ASP A O 1
ATOM 809 N N . HIS A 1 99 ? -0.274 2.595 13.883 1.00 96.81 99 HIS A N 1
ATOM 810 C CA . HIS A 1 99 ? 0.117 1.290 14.389 1.00 96.81 99 HIS A CA 1
ATOM 811 C C . HIS A 1 99 ? 0.230 0.228 13.289 1.00 96.81 99 HIS A C 1
ATOM 813 O O . HIS A 1 99 ? 1.081 -0.657 13.373 1.00 96.81 99 HIS A O 1
ATOM 819 N N . ILE A 1 100 ? -0.590 0.298 12.232 1.00 96.25 100 ILE A N 1
ATOM 820 C CA . ILE A 1 100 ? -0.467 -0.648 11.116 1.00 96.25 100 ILE A CA 1
ATOM 821 C C . ILE A 1 100 ? 0.844 -0.444 10.345 1.00 96.25 100 ILE A C 1
ATOM 823 O O . ILE A 1 100 ? 1.470 -1.426 9.941 1.00 96.25 100 ILE A O 1
ATOM 827 N N . GLU A 1 101 ? 1.298 0.801 10.176 1.00 96.94 101 GLU A N 1
ATOM 828 C CA . GLU A 1 101 ? 2.600 1.098 9.580 1.00 96.94 101 GLU A CA 1
ATOM 829 C C . GLU A 1 1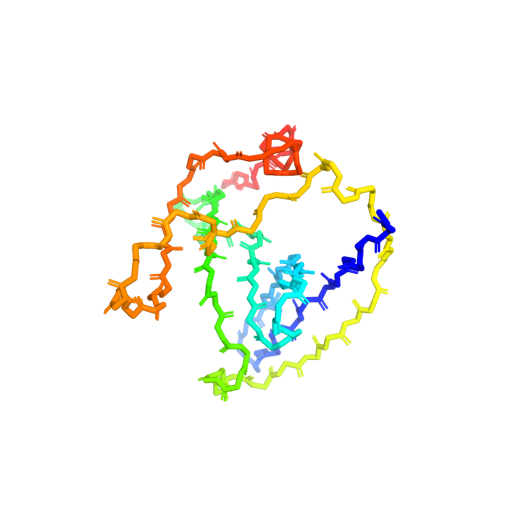01 ? 3.753 0.657 10.494 1.00 96.94 101 GLU A C 1
ATOM 831 O O . GLU A 1 101 ? 4.715 0.065 10.005 1.00 96.94 101 GLU A O 1
ATOM 836 N N . GLU A 1 102 ? 3.648 0.858 11.812 1.00 97.38 102 GLU A N 1
ATOM 837 C CA . GLU A 1 102 ? 4.623 0.345 12.790 1.00 97.38 102 GLU A CA 1
ATOM 838 C C . GLU A 1 102 ? 4.752 -1.183 12.719 1.00 97.38 102 GLU A C 1
ATOM 840 O O . GLU A 1 102 ? 5.861 -1.716 12.634 1.00 97.38 102 GLU A O 1
ATOM 845 N N . ILE A 1 103 ? 3.621 -1.899 12.693 1.00 96.38 103 ILE A N 1
ATOM 846 C CA . ILE A 1 103 ? 3.602 -3.359 12.546 1.00 96.38 103 ILE A CA 1
ATOM 847 C C . ILE A 1 103 ? 4.211 -3.771 11.204 1.00 96.38 103 ILE A C 1
ATOM 849 O O . ILE A 1 103 ? 4.969 -4.740 11.159 1.00 96.38 103 ILE A O 1
ATOM 853 N N . ALA A 1 104 ? 3.941 -3.051 10.113 1.00 95.44 104 ALA A N 1
ATOM 854 C CA . ALA A 1 104 ? 4.532 -3.368 8.814 1.00 95.44 104 ALA A CA 1
ATOM 855 C C . ALA A 1 104 ? 6.070 -3.322 8.849 1.00 95.44 104 ALA A C 1
ATOM 857 O O . ALA A 1 104 ? 6.719 -4.174 8.240 1.00 95.44 104 ALA A O 1
ATOM 858 N N . LEU A 1 105 ? 6.660 -2.399 9.619 1.00 95.94 105 LEU A N 1
ATOM 859 C CA . LEU A 1 105 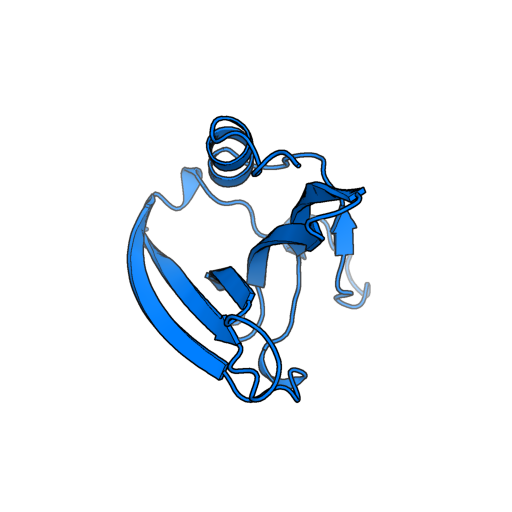? 8.114 -2.329 9.802 1.00 95.94 105 LEU A CA 1
ATOM 860 C C . LEU A 1 105 ? 8.693 -3.493 10.620 1.00 95.94 105 LEU A C 1
ATOM 862 O O . LEU A 1 105 ? 9.891 -3.753 10.521 1.00 95.94 105 LEU A O 1
ATOM 866 N N . SER A 1 106 ? 7.875 -4.215 11.394 1.00 95.31 106 SER A N 1
ATOM 867 C CA . SER A 1 106 ? 8.322 -5.426 12.105 1.00 95.31 106 SER A CA 1
ATOM 868 C C . SER A 1 106 ? 8.614 -6.600 11.160 1.00 95.31 106 SER A C 1
ATOM 870 O O . SER A 1 106 ? 9.336 -7.528 11.527 1.00 95.31 106 SER A O 1
ATOM 872 N N . VAL A 1 107 ? 8.098 -6.546 9.926 1.00 92.94 107 VAL A N 1
ATOM 873 C CA . VAL A 1 107 ? 8.426 -7.496 8.861 1.00 92.94 107 VAL A CA 1
ATOM 874 C C . VAL A 1 107 ? 9.628 -6.964 8.095 1.00 92.94 107 VAL A C 1
ATOM 876 O O . VAL A 1 107 ? 9.560 -5.916 7.457 1.00 92.94 107 VAL A O 1
ATOM 879 N N . ILE A 1 108 ? 10.741 -7.692 8.142 1.00 91.19 108 ILE A N 1
ATOM 880 C CA . ILE A 1 108 ? 11.977 -7.291 7.465 1.00 91.19 108 ILE A CA 1
ATOM 881 C C . ILE A 1 108 ? 11.750 -7.303 5.946 1.00 91.19 108 ILE A C 1
ATOM 883 O O . ILE A 1 108 ? 11.276 -8.294 5.386 1.00 91.19 108 ILE A O 1
ATOM 887 N N . ALA A 1 109 ? 12.091 -6.199 5.276 1.00 89.69 109 ALA A N 1
ATOM 888 C CA . ALA A 1 109 ? 12.073 -6.144 3.819 1.00 89.69 109 ALA A CA 1
ATOM 889 C C . ALA A 1 109 ? 13.092 -7.147 3.240 1.00 89.69 109 ALA A C 1
ATOM 891 O O . ALA A 1 109 ? 14.168 -7.308 3.821 1.00 89.69 109 ALA A O 1
ATOM 892 N N . PRO A 1 110 ? 12.798 -7.814 2.108 1.00 83.12 110 PRO A N 1
ATOM 893 C CA . PRO A 1 110 ? 13.728 -8.774 1.524 1.00 83.12 110 PRO A CA 1
ATOM 894 C C . PRO A 1 110 ? 15.120 -8.168 1.289 1.00 83.12 110 PRO A C 1
ATOM 896 O O . PRO A 1 110 ? 15.253 -7.076 0.727 1.00 83.12 110 PRO A O 1
ATOM 899 N N . GLY A 1 111 ? 16.154 -8.880 1.739 1.00 75.31 111 GLY A N 1
ATOM 900 C CA . GLY A 1 111 ? 17.544 -8.536 1.449 1.00 75.31 111 GLY A CA 1
ATOM 901 C C . GLY A 1 111 ? 17.951 -8.935 0.024 1.00 75.31 111 GLY A C 1
ATOM 902 O O . GLY A 1 111 ? 17.219 -9.695 -0.617 1.00 75.31 111 GLY A O 1
ATOM 903 N N . PRO A 1 112 ? 19.086 -8.415 -0.476 1.00 57.00 112 PRO A N 1
ATOM 904 C CA . PRO A 1 112 ? 19.792 -9.036 -1.595 1.00 57.00 112 PRO A CA 1
ATOM 905 C C . PRO A 1 112 ? 20.287 -10.449 -1.242 1.00 57.00 112 PRO A C 1
ATOM 907 O O . PRO A 1 112 ? 20.498 -10.729 -0.036 1.00 57.00 112 PRO A O 1
#

Foldseek 3Di:
DKWWKKKKWFDDPVDHTAIWIWTADPVDRQFAKTWGWDDDQVGFIAIKIKARDGNVPDPTDIDIGTPDIDPPQQDDHPCVPDDVPDDRDIDMDQDDDGNVSVVSVVDDGGGD

Secondary structure (DSSP, 8-state):
-EEEEEEEEE--SSSPPEEEEEEE-SS-TTEEEEEEEEEETTTEEEEEEEEEEEGGG--S-EEEEEEEEEEGGG---TTTTPPTTPPP--EEESS--SHHHHHHHHSPPPP-

Radius of gyration: 14.34 Å; chains: 1; bounding box: 36×36×34 Å

pLDDT: mean 91.39, std 8.89, range [57.0, 98.62]